Protein AF-A0A832XYG7-F1 (afdb_monomer_lite)

Radius of gyration: 17.23 Å; chains: 1; bounding box: 38×28×49 Å

Secondary structure (DSSP, 8-state):
---SS-HHHHHHHHHHHHHHHHHHHHHHHHHHHTS---STT--SSHHHHHHHHIIIIIHHHHHHHHHHHHHHTTT--HHHHHHHHHHHHHHHHHHHHHHHHGGGS-GGG--HHHHHTT-

pLDDT: mean 87.65, std 10.49, range [45.41, 97.38]

Foldseek 3Di:
DPPPDDPLLVLLVLLLVLLVVLLVVLQVLLVLQLDDPDPPSDDPPSLVVNVVSCVRRVPVSVVSLVVSCVVCVPPNDPNSVVSSVVSVVVNLVSLVVSLVSLVRGDPVPDDPSSNPVSD

Sequence (119 aa):
MRGLFRLETGLALASIGLHGMFIAYLLSFYHALSRPIDGPNIVLHPTELLMVAIFIFALPGFGLACITYFISKRDAPRMASMILIAHGILMPLGMFYASTLTNNINEEYRSFEILTIPI

Structure (mmCIF, N/CA/C/O backbone):
data_AF-A0A832XYG7-F1
#
_entry.id   AF-A0A832XYG7-F1
#
loop_
_atom_site.group_PDB
_atom_site.id
_atom_site.type_symbol
_atom_site.label_atom_id
_atom_site.label_alt_id
_atom_site.label_comp_id
_atom_site.label_asym_id
_atom_site.label_entity_id
_atom_site.label_seq_id
_atom_site.pdbx_PDB_ins_code
_atom_site.Cartn_x
_atom_site.Cartn_y
_atom_site.Cartn_z
_atom_site.occupancy
_atom_site.B_iso_or_equiv
_atom_site.auth_seq_id
_atom_site.auth_comp_id
_atom_site.auth_asym_id
_atom_site.auth_atom_id
_atom_site.pdbx_PDB_model_num
ATOM 1 N N . MET A 1 1 ? -16.543 14.271 28.277 1.00 45.41 1 MET A N 1
ATOM 2 C CA . MET A 1 1 ? -16.210 15.006 27.037 1.00 45.41 1 MET A CA 1
ATOM 3 C C . MET A 1 1 ? -16.092 13.986 25.907 1.00 45.41 1 MET A C 1
ATOM 5 O O . MET A 1 1 ? -15.134 13.227 25.900 1.00 45.41 1 MET A O 1
ATOM 9 N N . ARG A 1 2 ? -17.095 13.862 25.024 1.00 52.06 2 ARG A N 1
ATOM 10 C CA . ARG A 1 2 ? -17.008 12.998 23.830 1.00 52.06 2 ARG A CA 1
ATOM 11 C C . ARG A 1 2 ? -16.278 13.795 22.751 1.00 52.06 2 ARG A C 1
ATOM 13 O O . ARG A 1 2 ? -16.889 14.636 22.104 1.00 52.06 2 ARG A O 1
ATOM 20 N N . GLY A 1 3 ? -14.965 13.608 22.650 1.00 54.31 3 GLY A N 1
ATOM 21 C CA . GLY A 1 3 ? -14.167 14.217 21.590 1.00 54.31 3 GLY A CA 1
ATOM 22 C C . GLY A 1 3 ? -14.654 13.746 20.220 1.00 54.31 3 GLY A C 1
ATOM 23 O O . GLY A 1 3 ? -15.013 12.582 20.056 1.00 54.31 3 GLY A O 1
ATOM 24 N N . LEU A 1 4 ? -14.661 14.660 19.250 1.00 56.41 4 LEU A N 1
ATOM 25 C CA . LEU A 1 4 ? -15.100 14.470 17.861 1.00 56.41 4 LEU A CA 1
ATOM 26 C C . LEU A 1 4 ? -14.342 13.341 17.119 1.00 56.41 4 LEU A C 1
ATOM 28 O O . LEU A 1 4 ? -14.748 12.928 16.039 1.00 56.41 4 LEU A O 1
ATOM 32 N N . PHE A 1 5 ? -13.264 12.816 17.708 1.00 67.75 5 PHE A N 1
ATOM 33 C CA . PHE A 1 5 ? -12.462 11.721 17.180 1.00 67.75 5 PHE A CA 1
ATOM 34 C C . PHE A 1 5 ? -12.171 10.699 18.282 1.00 67.75 5 PHE A C 1
ATOM 36 O O . PHE A 1 5 ? -11.510 11.003 19.276 1.00 67.75 5 PHE A O 1
ATOM 43 N N . ARG A 1 6 ? -12.679 9.477 18.108 1.00 84.50 6 ARG A N 1
ATOM 44 C CA . ARG A 1 6 ? -12.299 8.320 18.926 1.00 84.50 6 ARG A CA 1
ATOM 45 C C . ARG A 1 6 ? -10.955 7.786 18.429 1.00 84.50 6 ARG A C 1
ATOM 47 O O . ARG A 1 6 ? -10.732 7.739 17.218 1.00 84.50 6 ARG A O 1
ATOM 54 N N . LEU A 1 7 ? -10.073 7.403 19.354 1.00 88.94 7 LEU A N 1
ATOM 55 C CA . LEU A 1 7 ? -8.726 6.900 19.049 1.00 88.94 7 LEU A CA 1
ATOM 56 C C . LEU A 1 7 ? -8.783 5.767 18.016 1.00 88.94 7 LEU A C 1
ATOM 58 O O . LEU A 1 7 ? -8.028 5.767 17.051 1.00 88.94 7 LEU A O 1
ATOM 62 N N . GLU A 1 8 ? -9.732 4.849 18.182 1.00 90.00 8 GLU A N 1
ATOM 63 C CA . GLU A 1 8 ? -9.956 3.700 17.308 1.00 90.00 8 GLU A CA 1
ATOM 64 C C . GLU A 1 8 ? -10.238 4.141 15.867 1.00 90.00 8 GLU A C 1
ATOM 66 O O . GLU A 1 8 ? -9.681 3.589 14.925 1.00 90.00 8 GLU A O 1
ATOM 71 N N . THR A 1 9 ? -11.057 5.179 15.684 1.00 91.25 9 THR A N 1
ATOM 72 C CA . THR A 1 9 ? -11.348 5.732 14.356 1.00 91.25 9 THR A CA 1
ATOM 73 C C . THR A 1 9 ? -10.107 6.372 13.738 1.00 91.25 9 THR A C 1
ATOM 75 O O . THR A 1 9 ? -9.868 6.205 12.545 1.00 91.25 9 THR A O 1
ATOM 78 N N . GLY A 1 10 ? -9.294 7.072 14.533 1.00 92.56 10 GLY A N 1
ATOM 79 C CA . GLY A 1 10 ? -8.058 7.682 14.043 1.00 92.56 10 GLY A CA 1
ATOM 80 C C . GLY A 1 10 ? -7.001 6.663 13.635 1.00 92.56 10 GLY A C 1
ATOM 81 O O . GLY A 1 10 ? -6.404 6.803 12.570 1.00 92.56 10 GLY A O 1
ATOM 82 N N . LEU A 1 11 ? -6.820 5.603 14.424 1.00 94.56 11 LEU A N 1
ATOM 83 C CA . LEU A 1 11 ? -5.913 4.505 14.087 1.00 94.56 11 LEU A CA 1
ATOM 84 C C . LEU A 1 11 ? -6.396 3.738 12.846 1.00 94.56 11 LEU A C 1
ATOM 86 O O . LEU A 1 11 ? -5.582 3.417 11.980 1.00 94.56 11 LEU A O 1
ATOM 90 N N . ALA A 1 12 ? -7.712 3.527 12.704 1.00 94.69 12 ALA A N 1
ATOM 91 C CA . ALA A 1 12 ? -8.298 2.930 11.505 1.00 94.69 12 ALA A CA 1
ATOM 92 C C . ALA A 1 12 ? -8.020 3.782 10.253 1.00 94.69 12 ALA A C 1
ATOM 94 O O . ALA A 1 12 ? -7.597 3.257 9.223 1.00 94.69 12 ALA A O 1
ATOM 95 N N . LEU A 1 13 ? -8.223 5.103 10.346 1.00 95.69 13 LEU A N 1
ATOM 96 C CA . LEU A 1 13 ? -7.967 6.041 9.247 1.00 95.69 13 LEU A CA 1
ATOM 97 C C . LEU A 1 13 ? -6.484 6.104 8.871 1.00 95.69 13 LEU A C 1
ATOM 99 O O . LEU A 1 13 ? -6.147 6.106 7.690 1.00 95.69 13 LEU A O 1
ATOM 103 N N . ALA A 1 14 ? -5.591 6.117 9.859 1.00 96.06 14 ALA A N 1
ATOM 104 C CA . ALA A 1 14 ? -4.155 6.079 9.610 1.00 96.06 14 ALA A CA 1
ATOM 105 C C . ALA A 1 14 ? -3.734 4.760 8.937 1.00 96.06 14 ALA A C 1
ATOM 107 O O . ALA A 1 14 ? -2.945 4.775 7.994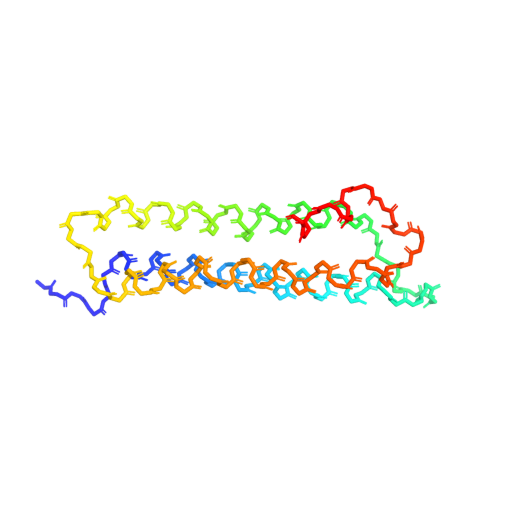 1.00 96.06 14 ALA A O 1
ATOM 108 N N . SER A 1 15 ? -4.306 3.629 9.361 1.00 96.75 15 SER A N 1
ATOM 109 C CA . SER A 1 15 ? -4.039 2.316 8.765 1.00 96.75 15 SER A CA 1
ATOM 110 C C . SER A 1 15 ? -4.442 2.235 7.289 1.00 96.75 15 SER A C 1
ATOM 112 O O . SER A 1 15 ? -3.635 1.811 6.455 1.00 96.75 15 SER A O 1
ATOM 114 N N . ILE A 1 16 ? -5.664 2.663 6.947 1.00 97.00 16 ILE A N 1
ATOM 115 C CA . ILE A 1 16 ? -6.126 2.661 5.552 1.00 97.00 16 ILE A CA 1
ATOM 116 C C . ILE A 1 16 ? -5.360 3.686 4.708 1.00 97.00 16 ILE A C 1
ATOM 118 O O . ILE A 1 16 ? -5.052 3.407 3.553 1.00 97.00 16 ILE A O 1
ATOM 122 N N . GLY A 1 17 ? -4.983 4.831 5.288 1.00 96.94 17 GLY A N 1
ATOM 123 C CA . GLY A 1 17 ? -4.159 5.841 4.627 1.00 96.94 17 GLY A CA 1
ATOM 124 C C . GLY A 1 17 ? -2.769 5.319 4.260 1.00 96.94 17 GLY A C 1
ATOM 125 O O . GLY A 1 17 ? -2.350 5.458 3.114 1.00 96.94 17 GLY A O 1
ATOM 126 N N . LEU A 1 18 ? -2.079 4.655 5.194 1.00 97.38 18 LEU A N 1
ATOM 127 C CA . LEU A 1 18 ? -0.767 4.053 4.938 1.00 97.38 18 LEU A CA 1
ATOM 128 C C . LEU A 1 18 ? -0.828 2.985 3.844 1.00 97.38 18 LEU A C 1
ATOM 130 O O . LEU A 1 18 ? 0.007 2.987 2.946 1.00 97.38 18 LEU A O 1
ATOM 134 N N . HIS A 1 19 ? -1.840 2.118 3.857 1.00 96.38 19 HIS A N 1
ATOM 135 C CA . HIS A 1 19 ? -2.001 1.124 2.795 1.00 96.38 19 HIS A CA 1
ATOM 136 C C . HIS A 1 19 ? -2.404 1.734 1.453 1.00 96.38 19 HIS A C 1
ATOM 138 O O . HIS A 1 19 ? -1.923 1.282 0.419 1.00 96.38 19 HIS A O 1
ATOM 144 N N . GLY A 1 20 ? -3.224 2.786 1.446 1.00 97.06 20 GLY A N 1
ATOM 145 C CA . GLY A 1 20 ? -3.512 3.544 0.229 1.00 97.06 20 GLY A CA 1
ATOM 146 C C . GLY A 1 20 ? -2.240 4.128 -0.388 1.00 97.06 20 GLY A C 1
ATOM 147 O O . GLY A 1 20 ? -2.013 3.983 -1.588 1.00 97.06 20 GLY A O 1
ATOM 148 N N . MET A 1 21 ? -1.368 4.711 0.441 1.00 97.25 21 MET A N 1
ATOM 149 C CA . MET A 1 21 ? -0.059 5.212 0.010 1.00 97.25 21 MET A CA 1
ATOM 150 C C . MET A 1 21 ? 0.856 4.086 -0.477 1.00 97.25 21 MET A C 1
ATOM 152 O O . MET A 1 21 ? 1.507 4.246 -1.506 1.00 97.25 21 MET A O 1
ATOM 156 N N . PHE A 1 22 ? 0.869 2.939 0.208 1.00 96.50 22 PHE A N 1
ATOM 157 C CA . PHE A 1 22 ? 1.627 1.766 -0.225 1.00 96.50 22 PHE A CA 1
ATOM 158 C C . PHE A 1 22 ? 1.196 1.301 -1.617 1.00 96.50 22 PHE A C 1
ATOM 160 O O . PHE A 1 22 ? 2.040 1.132 -2.490 1.00 96.50 22 PHE A O 1
ATOM 167 N N . ILE A 1 23 ? -0.111 1.150 -1.850 1.00 96.31 23 ILE A N 1
ATOM 168 C CA . ILE A 1 23 ? -0.656 0.740 -3.148 1.00 96.31 23 ILE A CA 1
ATOM 169 C C . ILE A 1 23 ? -0.287 1.769 -4.219 1.00 96.31 23 ILE A C 1
ATOM 171 O O . ILE A 1 23 ? 0.233 1.396 -5.263 1.00 96.31 23 ILE A O 1
ATOM 175 N N . ALA A 1 24 ? -0.487 3.065 -3.965 1.00 96.44 24 ALA A N 1
ATOM 176 C CA . ALA A 1 24 ? -0.141 4.114 -4.926 1.00 96.44 24 ALA A CA 1
ATOM 177 C C . ALA A 1 24 ? 1.357 4.115 -5.284 1.00 96.44 24 ALA A C 1
ATOM 179 O O . ALA A 1 24 ? 1.716 4.239 -6.460 1.00 96.44 24 ALA A O 1
ATOM 180 N N . TYR A 1 25 ? 2.224 3.935 -4.282 1.00 95.56 25 TYR A N 1
ATOM 181 C CA . TYR A 1 25 ? 3.663 3.786 -4.478 1.00 95.56 25 TYR A CA 1
ATOM 182 C C . TYR A 1 25 ? 3.970 2.564 -5.340 1.00 95.56 25 TYR A C 1
ATOM 184 O O . TYR A 1 25 ? 4.680 2.675 -6.331 1.00 95.56 25 TYR A O 1
ATOM 192 N N . LEU A 1 26 ? 3.395 1.417 -4.994 1.00 94.44 26 LEU A N 1
ATOM 193 C CA . LEU A 1 26 ? 3.666 0.133 -5.623 1.00 94.44 26 LEU A CA 1
ATOM 194 C C . LEU A 1 26 ? 3.193 0.109 -7.088 1.00 94.44 26 LEU A C 1
ATOM 196 O O . LEU A 1 26 ? 3.924 -0.349 -7.963 1.00 94.44 26 LEU A O 1
ATOM 200 N N . LEU A 1 27 ? 2.046 0.718 -7.400 1.00 94.69 27 LEU A N 1
ATOM 201 C CA . LEU A 1 27 ? 1.597 0.912 -8.785 1.00 94.69 27 LEU A CA 1
ATOM 202 C C . LEU A 1 27 ? 2.527 1.838 -9.576 1.00 94.69 27 LEU A C 1
ATOM 204 O O . LEU A 1 27 ? 2.881 1.528 -10.713 1.00 94.69 27 LEU A O 1
ATOM 208 N N . SER A 1 28 ? 2.950 2.953 -8.978 1.00 93.06 28 SER A N 1
ATOM 209 C CA . SER A 1 28 ? 3.897 3.879 -9.615 1.00 93.06 28 SER A CA 1
ATOM 210 C C . SER A 1 28 ? 5.258 3.221 -9.847 1.00 93.06 28 SER A C 1
ATOM 212 O O . SER A 1 28 ? 5.869 3.413 -10.895 1.00 93.06 28 SER A O 1
ATOM 214 N N . PHE A 1 29 ? 5.704 2.411 -8.889 1.00 92.75 29 PHE A N 1
ATOM 215 C CA . PHE A 1 29 ? 6.945 1.655 -8.935 1.00 92.75 29 PHE A CA 1
ATOM 216 C C . PHE A 1 29 ? 6.931 0.642 -10.083 1.00 92.75 29 PHE A C 1
ATOM 218 O O . PHE A 1 29 ? 7.795 0.703 -10.955 1.00 92.75 29 PHE A O 1
ATOM 225 N N . TYR A 1 30 ? 5.910 -0.214 -10.177 1.00 91.75 30 TYR A N 1
ATOM 226 C CA . TYR A 1 30 ? 5.809 -1.172 -11.283 1.00 91.75 30 TYR A CA 1
ATOM 227 C C . TYR A 1 30 ? 5.624 -0.500 -12.641 1.00 91.75 30 TYR A C 1
ATOM 229 O O . TYR A 1 30 ? 6.193 -0.951 -13.638 1.00 91.75 30 TYR A O 1
ATOM 237 N N . HIS A 1 31 ? 4.900 0.618 -12.694 1.00 91.00 31 HIS A N 1
ATOM 238 C CA . HIS A 1 31 ? 4.817 1.411 -13.914 1.00 91.00 31 HIS A CA 1
ATOM 239 C C . HIS A 1 31 ? 6.188 1.985 -14.308 1.00 91.00 31 HIS A C 1
ATOM 241 O O . HIS A 1 31 ? 6.502 2.034 -15.498 1.00 91.00 31 HIS A O 1
ATOM 247 N N . ALA A 1 32 ? 7.011 2.424 -13.353 1.00 89.38 32 ALA A N 1
ATOM 248 C CA . ALA A 1 32 ? 8.362 2.905 -13.631 1.00 89.38 32 ALA A CA 1
ATOM 249 C C . ALA A 1 32 ? 9.258 1.782 -14.176 1.00 89.38 32 ALA A C 1
ATOM 251 O O . ALA A 1 32 ? 9.930 1.991 -15.180 1.00 89.38 32 ALA A O 1
ATOM 252 N N . LEU A 1 33 ? 9.189 0.580 -13.592 1.00 90.25 33 LEU A N 1
ATOM 253 C CA . LEU A 1 33 ? 9.959 -0.589 -14.044 1.00 90.25 33 LEU A CA 1
ATOM 254 C C . LEU A 1 33 ? 9.511 -1.157 -15.403 1.00 90.25 33 LEU A C 1
ATOM 256 O O . LEU A 1 33 ? 10.256 -1.900 -16.037 1.00 90.25 33 LEU A O 1
ATOM 260 N N . SER A 1 34 ? 8.298 -0.827 -15.848 1.00 87.88 34 SER A N 1
ATOM 261 C CA . SER A 1 34 ? 7.772 -1.242 -17.157 1.00 87.88 34 SER A CA 1
ATOM 262 C C . SER A 1 34 ? 8.203 -0.316 -18.302 1.00 87.88 34 SER A C 1
ATOM 264 O O . SER A 1 34 ? 7.931 -0.600 -19.467 1.00 87.88 34 SER A O 1
ATOM 266 N N . ARG A 1 35 ? 8.824 0.834 -18.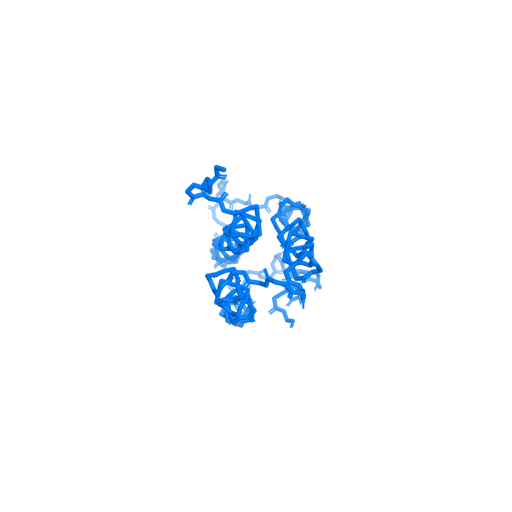003 1.00 84.38 35 ARG A N 1
ATOM 267 C CA . ARG A 1 35 ? 9.292 1.768 -19.037 1.00 84.38 35 ARG A CA 1
ATOM 268 C C . ARG A 1 35 ? 10.601 1.267 -19.666 1.00 84.38 35 ARG A C 1
ATOM 270 O O . ARG A 1 35 ? 11.396 0.622 -18.982 1.00 84.38 35 ARG A O 1
ATOM 277 N N . PRO A 1 36 ? 10.843 1.565 -20.955 1.00 78.25 36 PRO A N 1
ATOM 278 C CA . PRO A 1 36 ? 12.113 1.247 -21.594 1.00 78.25 36 PRO A CA 1
ATOM 279 C C . PRO A 1 36 ? 13.268 1.973 -20.893 1.00 78.25 36 PRO A C 1
ATOM 281 O O . PRO A 1 36 ? 13.114 3.097 -20.402 1.00 78.25 36 PRO A O 1
ATOM 284 N N . ILE A 1 37 ? 14.418 1.303 -20.827 1.00 74.81 37 ILE A N 1
ATOM 285 C CA . ILE A 1 37 ? 15.616 1.785 -20.134 1.00 74.81 37 ILE A CA 1
ATOM 286 C C . ILE A 1 37 ? 16.383 2.695 -21.096 1.00 74.81 37 ILE A C 1
ATOM 288 O O . ILE A 1 37 ? 17.411 2.332 -21.656 1.00 74.81 37 ILE A O 1
ATOM 292 N N . ASP A 1 38 ? 15.840 3.893 -21.301 1.00 66.25 38 ASP A N 1
ATOM 293 C CA . ASP A 1 38 ? 16.417 4.903 -22.183 1.00 66.25 38 ASP A CA 1
ATOM 294 C C . ASP A 1 38 ? 16.829 6.136 -21.352 1.00 66.25 38 ASP A C 1
ATOM 296 O O . ASP A 1 38 ? 16.001 6.958 -20.950 1.00 66.25 38 ASP A O 1
ATOM 300 N N . GLY A 1 39 ? 18.129 6.281 -21.071 1.00 65.19 39 GLY A N 1
ATOM 301 C CA . GLY A 1 39 ? 18.703 7.478 -20.434 1.00 65.19 39 GLY A CA 1
ATOM 302 C C . GLY A 1 39 ? 18.597 7.534 -18.893 1.00 65.19 39 GLY A C 1
ATOM 303 O O . GLY A 1 39 ? 18.685 6.500 -18.238 1.00 65.19 39 GLY A O 1
ATOM 304 N N . PRO A 1 40 ? 18.458 8.723 -18.263 1.00 61.47 40 PRO A N 1
ATOM 305 C CA . PRO A 1 40 ? 18.617 8.928 -16.809 1.00 61.47 40 PRO A CA 1
ATOM 306 C C . PRO A 1 40 ? 17.509 8.319 -15.923 1.00 61.47 40 PRO A C 1
ATOM 308 O O . PRO A 1 40 ? 17.511 8.539 -14.716 1.00 61.47 40 PRO A O 1
ATOM 311 N N . ASN A 1 41 ? 16.564 7.567 -16.493 1.00 65.31 41 ASN A N 1
ATOM 312 C CA . ASN A 1 41 ? 15.405 6.993 -15.796 1.00 65.31 41 ASN A CA 1
ATOM 313 C C . ASN A 1 41 ? 15.649 5.575 -15.244 1.00 65.31 41 ASN A C 1
ATOM 315 O O . ASN A 1 41 ? 14.695 4.844 -14.982 1.00 65.31 41 ASN A O 1
ATOM 319 N N . ILE A 1 42 ? 16.910 5.180 -15.065 1.00 76.88 42 ILE A N 1
ATOM 320 C CA . ILE A 1 42 ? 17.274 3.889 -14.473 1.00 76.88 42 ILE A CA 1
ATOM 321 C C . ILE A 1 42 ? 16.857 3.887 -12.998 1.00 76.88 42 ILE A C 1
ATOM 323 O O . ILE A 1 42 ? 17.305 4.725 -12.211 1.00 76.88 42 ILE A O 1
ATOM 327 N N . VAL A 1 43 ? 16.026 2.922 -12.605 1.00 81.94 43 VAL A N 1
ATOM 328 C CA . VAL A 1 43 ? 15.714 2.678 -11.194 1.00 81.94 43 VAL A CA 1
ATOM 329 C C . VAL A 1 43 ? 16.875 1.903 -10.580 1.00 81.94 43 VAL A C 1
ATOM 331 O O . VAL A 1 43 ? 17.060 0.716 -10.835 1.00 81.94 43 VAL A O 1
ATOM 334 N N . LEU A 1 44 ? 17.684 2.593 -9.783 1.00 81.62 44 LEU A N 1
ATOM 335 C CA . LEU A 1 44 ? 18.779 1.994 -9.025 1.00 81.62 44 LEU A CA 1
ATOM 336 C C . LEU A 1 44 ? 18.220 1.284 -7.787 1.00 81.62 44 LEU A C 1
ATOM 338 O O . LEU A 1 44 ? 17.451 1.892 -7.047 1.00 81.62 44 LEU A O 1
ATOM 342 N N . HIS A 1 45 ? 18.660 0.049 -7.530 1.00 86.62 45 HIS A N 1
ATOM 343 C CA . HIS A 1 45 ? 18.309 -0.714 -6.318 1.00 86.62 45 HIS A CA 1
ATOM 344 C C . HIS A 1 45 ? 16.781 -0.884 -6.119 1.00 86.62 45 HIS A C 1
ATOM 346 O O . HIS A 1 45 ? 16.216 -0.462 -5.102 1.00 86.62 45 HIS A O 1
ATOM 352 N N . PRO A 1 46 ? 16.066 -1.444 -7.120 1.00 88.75 46 PRO A N 1
ATOM 353 C CA . PRO A 1 46 ? 14.606 -1.549 -7.096 1.00 88.75 46 PRO A CA 1
ATOM 354 C C . PRO A 1 46 ? 14.092 -2.416 -5.937 1.00 88.75 46 PRO A C 1
ATOM 356 O O . PRO A 1 46 ? 13.078 -2.081 -5.323 1.00 88.75 46 PRO A O 1
ATOM 359 N N . THR A 1 47 ? 14.798 -3.495 -5.597 1.00 89.38 47 THR A N 1
ATOM 360 C CA . THR A 1 47 ? 14.429 -4.375 -4.482 1.00 89.38 47 THR A CA 1
ATOM 361 C C . THR A 1 47 ? 14.476 -3.621 -3.152 1.00 89.38 47 THR A C 1
ATOM 363 O O . THR A 1 47 ? 13.537 -3.687 -2.359 1.00 89.38 47 THR A O 1
ATOM 366 N N . GLU A 1 48 ? 15.536 -2.857 -2.910 1.00 91.31 48 GLU A N 1
ATOM 367 C CA . GLU A 1 48 ? 15.759 -2.101 -1.680 1.00 91.31 48 GLU A CA 1
ATOM 368 C C . GLU A 1 48 ? 14.718 -0.990 -1.514 1.00 91.31 48 GLU A C 1
ATOM 370 O O . GLU A 1 48 ? 14.162 -0.820 -0.428 1.00 91.31 48 GLU A O 1
ATOM 375 N N . LEU A 1 49 ? 14.390 -0.283 -2.599 1.00 92.62 49 LEU A N 1
ATOM 376 C CA . LEU A 1 49 ? 13.310 0.708 -2.639 1.00 92.62 49 LEU A CA 1
ATOM 377 C C . LEU A 1 49 ? 11.962 0.098 -2.240 1.00 92.62 49 LEU A C 1
ATOM 379 O O . LEU A 1 49 ? 11.232 0.664 -1.420 1.00 92.62 49 LEU A O 1
ATOM 383 N N . LEU A 1 50 ? 11.651 -1.080 -2.778 1.00 92.75 50 LEU A N 1
ATOM 384 C CA . LEU A 1 50 ? 10.409 -1.780 -2.480 1.00 92.75 50 LEU A CA 1
ATOM 385 C C . LEU A 1 50 ? 10.368 -2.282 -1.029 1.00 92.75 50 LEU A C 1
ATOM 387 O O . LEU A 1 50 ? 9.347 -2.119 -0.358 1.00 92.75 50 LEU A O 1
ATOM 391 N N . MET A 1 51 ? 11.477 -2.810 -0.500 1.00 92.19 51 MET A N 1
ATOM 392 C CA . MET A 1 51 ? 11.581 -3.176 0.919 1.00 92.19 51 MET A CA 1
ATOM 393 C C . MET A 1 51 ? 11.341 -1.965 1.826 1.00 92.19 51 MET A C 1
ATOM 395 O O . MET A 1 51 ? 10.552 -2.043 2.768 1.00 92.19 51 MET A O 1
ATOM 399 N N . VAL A 1 52 ? 11.964 -0.825 1.526 1.00 94.50 52 VAL A N 1
ATOM 400 C CA . VAL A 1 52 ? 11.767 0.423 2.278 1.00 94.50 52 VAL A CA 1
ATOM 401 C C . VAL A 1 52 ? 10.292 0.834 2.270 1.00 94.50 52 VAL A C 1
ATOM 403 O O . VAL A 1 52 ? 9.743 1.166 3.321 1.00 94.50 52 VAL A O 1
ATOM 406 N N . ALA A 1 53 ? 9.611 0.742 1.126 1.00 94.31 53 ALA A N 1
ATOM 407 C CA . ALA A 1 53 ? 8.183 1.039 1.036 1.00 94.31 53 ALA A CA 1
ATOM 408 C C . ALA A 1 53 ? 7.321 0.099 1.900 1.00 94.31 53 ALA A C 1
ATOM 410 O O . ALA A 1 53 ? 6.383 0.559 2.558 1.00 94.31 53 ALA A O 1
ATOM 411 N N . ILE A 1 54 ? 7.654 -1.194 1.961 1.00 94.94 54 ILE A N 1
ATOM 412 C CA . ILE A 1 54 ? 6.976 -2.155 2.846 1.00 94.94 54 ILE A CA 1
ATOM 413 C C . ILE A 1 54 ? 7.125 -1.729 4.312 1.00 94.94 54 ILE A C 1
ATOM 415 O O . ILE A 1 54 ? 6.133 -1.684 5.041 1.00 94.94 54 ILE A O 1
ATOM 419 N N . PHE A 1 55 ? 8.336 -1.375 4.746 1.00 96.19 55 PHE A N 1
ATOM 420 C CA . PHE A 1 55 ? 8.598 -0.992 6.137 1.00 96.19 55 PHE A CA 1
ATOM 421 C C . PHE A 1 55 ? 8.010 0.367 6.531 1.00 96.19 55 PHE A C 1
ATOM 423 O O . PHE A 1 55 ? 7.652 0.549 7.693 1.00 96.19 55 PHE A O 1
ATOM 430 N N . ILE A 1 56 ? 7.891 1.312 5.598 1.00 96.19 56 ILE A N 1
ATOM 431 C CA . ILE A 1 56 ? 7.336 2.645 5.877 1.00 96.19 56 ILE A CA 1
ATOM 432 C C . ILE A 1 56 ? 5.805 2.630 5.845 1.00 96.19 56 ILE A C 1
ATOM 434 O O . ILE A 1 56 ? 5.168 3.296 6.662 1.00 96.19 56 ILE A O 1
ATOM 438 N N . PHE A 1 57 ? 5.204 1.882 4.919 1.00 96.44 57 PHE A N 1
ATOM 439 C CA . PHE A 1 57 ? 3.767 1.965 4.667 1.00 96.44 57 PHE A CA 1
ATOM 440 C C . PHE A 1 57 ? 3.013 0.705 5.087 1.00 96.44 57 PHE A C 1
ATOM 442 O O . PHE A 1 57 ? 2.142 0.772 5.956 1.00 96.44 57 PHE A O 1
ATOM 449 N N . ALA A 1 58 ? 3.341 -0.446 4.494 1.00 94.38 58 ALA A N 1
ATOM 450 C CA . ALA A 1 58 ? 2.562 -1.668 4.677 1.00 94.38 58 ALA A CA 1
ATOM 451 C C . ALA A 1 58 ? 2.644 -2.187 6.120 1.00 94.38 58 ALA A C 1
ATOM 453 O O . ALA A 1 58 ? 1.619 -2.380 6.775 1.00 94.38 58 ALA A O 1
ATOM 454 N N . LEU A 1 59 ? 3.857 -2.358 6.654 1.00 95.94 59 LEU A N 1
ATOM 455 C CA . LEU A 1 59 ? 4.064 -2.940 7.979 1.00 95.94 59 LEU A CA 1
ATOM 456 C C . LEU A 1 59 ? 3.435 -2.087 9.101 1.00 95.94 59 LEU A C 1
ATOM 458 O O . LEU A 1 59 ? 2.664 -2.640 9.895 1.00 95.94 59 LEU A O 1
ATOM 462 N N . PRO A 1 60 ? 3.649 -0.755 9.169 1.00 96.50 60 PRO A N 1
ATOM 463 C CA . PRO A 1 60 ? 2.982 0.077 10.167 1.00 96.50 60 PRO A CA 1
ATOM 464 C C . PRO A 1 60 ? 1.472 0.152 9.922 1.00 96.50 60 PRO A C 1
ATOM 466 O O . PRO A 1 60 ? 0.699 0.142 10.880 1.00 96.50 60 PRO A O 1
ATOM 469 N N . GLY A 1 61 ? 1.028 0.142 8.659 1.00 96.31 61 GLY A N 1
ATOM 470 C CA . GLY A 1 61 ? -0.385 0.068 8.300 1.00 96.31 61 GLY A CA 1
ATOM 471 C C . GLY A 1 61 ? -1.073 -1.158 8.907 1.00 96.31 61 GLY A C 1
ATOM 472 O O . GLY A 1 61 ? -2.142 -1.023 9.511 1.00 96.31 61 GLY A O 1
ATOM 473 N N . PHE A 1 62 ? -0.462 -2.343 8.800 1.00 95.81 62 PHE A N 1
ATOM 474 C CA . PHE A 1 62 ? -0.981 -3.577 9.402 1.00 95.81 62 PHE A CA 1
ATOM 475 C C . PHE A 1 62 ? -0.947 -3.519 10.927 1.00 95.81 62 PHE A C 1
ATOM 477 O O . PHE A 1 62 ? -1.920 -3.906 11.577 1.00 95.81 62 PHE A O 1
ATOM 484 N N . GLY A 1 63 ? 0.130 -2.980 11.504 1.00 96.94 63 GLY A N 1
ATOM 485 C CA . GLY A 1 63 ? 0.237 -2.757 12.945 1.00 96.94 63 GLY A CA 1
ATOM 486 C C . GLY A 1 63 ? -0.920 -1.911 13.483 1.00 96.94 63 GLY A C 1
ATOM 487 O O . GLY A 1 63 ? -1.579 -2.300 14.447 1.00 96.94 63 GLY A O 1
ATOM 488 N N . LEU A 1 64 ? -1.241 -0.800 12.814 1.00 96.62 64 LEU A N 1
ATOM 489 C CA . LEU A 1 64 ? -2.355 0.069 13.193 1.00 96.62 64 LEU A CA 1
ATOM 490 C C . LEU A 1 64 ? -3.720 -0.611 13.028 1.00 96.62 64 LEU A C 1
ATOM 492 O O . LEU A 1 64 ? -4.562 -0.467 13.915 1.00 96.62 64 LEU A O 1
ATOM 496 N N . ALA A 1 65 ? -3.943 -1.384 11.958 1.00 95.00 65 ALA A N 1
ATOM 497 C CA . ALA A 1 65 ? -5.176 -2.166 11.795 1.00 95.00 65 ALA A CA 1
ATOM 498 C C . ALA A 1 65 ? -5.355 -3.164 12.948 1.00 95.00 65 ALA A C 1
ATOM 500 O O . ALA A 1 65 ? -6.429 -3.255 13.548 1.00 95.00 65 ALA A O 1
ATOM 501 N N . CYS A 1 66 ? -4.277 -3.867 13.297 1.00 94.75 66 CYS A N 1
ATOM 502 C CA . CYS A 1 66 ? -4.246 -4.863 14.359 1.00 94.75 66 CYS A CA 1
ATOM 503 C C . CYS A 1 66 ? -4.538 -4.237 15.731 1.00 94.75 66 CYS A C 1
ATOM 505 O O . CYS A 1 66 ? -5.441 -4.679 16.444 1.00 94.75 66 CYS A O 1
ATOM 507 N N . ILE A 1 67 ? -3.847 -3.144 16.072 1.00 94.62 67 ILE A N 1
ATOM 508 C CA . ILE A 1 67 ? -4.075 -2.393 17.315 1.00 94.62 67 ILE A CA 1
ATOM 509 C C . ILE A 1 67 ? -5.517 -1.879 17.372 1.00 94.62 67 ILE A C 1
ATOM 511 O O . ILE A 1 67 ? -6.191 -2.038 18.391 1.00 94.62 67 ILE A O 1
ATOM 515 N N . THR A 1 68 ? -6.020 -1.316 16.271 1.00 93.25 68 THR A N 1
ATOM 516 C CA . THR A 1 68 ? -7.405 -0.838 16.182 1.00 93.25 68 THR A CA 1
ATOM 517 C C . THR A 1 68 ? -8.387 -1.964 16.471 1.00 93.25 68 THR A C 1
ATOM 519 O O . THR A 1 68 ? -9.297 -1.782 17.279 1.00 93.25 68 THR A O 1
ATOM 522 N N . TYR A 1 69 ? -8.206 -3.135 15.858 1.00 92.19 69 TYR A N 1
ATOM 523 C CA . TYR A 1 69 ? -9.055 -4.302 16.084 1.00 92.19 69 TYR A CA 1
ATOM 524 C C . TYR A 1 69 ? -9.047 -4.740 17.556 1.00 92.19 69 TYR A C 1
ATOM 526 O O . TYR A 1 69 ? -10.109 -4.929 18.150 1.00 92.19 69 TYR A O 1
ATOM 534 N N . PHE A 1 70 ? -7.869 -4.836 18.181 1.00 91.94 70 PHE A N 1
ATOM 535 C CA . PHE A 1 70 ? -7.758 -5.246 19.583 1.00 91.94 70 PHE A CA 1
ATOM 536 C C . PHE A 1 70 ? -8.431 -4.270 20.550 1.00 91.94 70 PHE A C 1
ATOM 538 O O . PHE A 1 70 ? -9.129 -4.711 21.464 1.00 91.94 70 PHE A O 1
ATOM 545 N N . ILE A 1 71 ? -8.271 -2.961 20.334 1.00 89.25 71 ILE A N 1
ATOM 546 C CA . ILE A 1 71 ? -8.903 -1.930 21.171 1.00 89.25 71 ILE A CA 1
ATOM 547 C C . ILE A 1 71 ? -10.422 -1.918 20.954 1.00 89.25 71 ILE A C 1
ATOM 549 O O . ILE A 1 71 ? -11.194 -1.808 21.905 1.00 89.25 71 ILE A O 1
ATOM 553 N N . SER A 1 72 ? -10.869 -2.080 19.708 1.00 84.81 72 SER A N 1
ATOM 554 C CA . SER A 1 72 ? -12.286 -1.995 19.345 1.00 84.81 72 SER A CA 1
ATOM 555 C C . SER A 1 72 ? -13.086 -3.275 19.622 1.00 84.81 72 SER A C 1
ATOM 557 O O . SER A 1 72 ? -14.311 -3.223 19.643 1.00 84.81 72 SER A O 1
ATOM 559 N N . LYS A 1 73 ? -12.448 -4.411 19.939 1.00 78.75 73 LYS A N 1
ATOM 560 C CA . LYS A 1 73 ? -13.112 -5.719 20.133 1.00 78.75 73 LYS A CA 1
ATOM 561 C C . LYS A 1 73 ? -14.290 -5.724 21.126 1.00 78.75 73 LYS A C 1
ATOM 563 O O . LYS A 1 73 ? -15.158 -6.586 21.015 1.00 78.75 73 LYS A O 1
ATOM 568 N N . ARG A 1 74 ? -14.325 -4.812 22.107 1.00 76.19 74 ARG A N 1
ATOM 569 C CA . ARG A 1 74 ? -15.384 -4.747 23.139 1.00 76.19 74 ARG A CA 1
ATOM 570 C C . ARG A 1 74 ? -16.427 -3.651 22.918 1.00 76.19 74 ARG A C 1
ATOM 572 O O . ARG A 1 74 ? -17.587 -3.868 23.243 1.00 76.19 74 ARG A O 1
ATOM 579 N N . ASP A 1 75 ? -16.023 -2.497 22.397 1.00 76.62 75 ASP A N 1
ATOM 580 C CA . ASP A 1 75 ? -16.902 -1.338 22.189 1.00 76.62 75 ASP A CA 1
ATOM 581 C C . ASP A 1 75 ? -16.454 -0.552 20.950 1.00 76.62 75 ASP A C 1
ATOM 583 O O . ASP A 1 75 ? -15.979 0.589 21.023 1.00 76.62 75 ASP A O 1
ATOM 587 N N . ALA A 1 76 ? -16.528 -1.224 19.797 1.00 69.69 76 ALA A N 1
ATOM 588 C CA . ALA A 1 76 ? -16.101 -0.660 18.530 1.00 69.69 76 ALA A CA 1
ATOM 589 C C . ALA A 1 76 ? -17.031 0.487 18.111 1.00 69.69 76 ALA A C 1
ATOM 591 O O . ALA A 1 76 ? -18.232 0.269 17.907 1.00 69.69 76 ALA A O 1
ATOM 592 N N . PRO A 1 77 ? -16.506 1.699 17.863 1.00 83.31 77 PRO A N 1
ATOM 593 C CA . PRO A 1 77 ? -17.274 2.671 17.111 1.00 83.31 77 PRO A CA 1
ATOM 594 C C . PRO A 1 77 ? -17.540 2.109 15.709 1.00 83.31 77 PRO A C 1
ATOM 596 O O . PRO A 1 77 ? -16.605 1.710 15.016 1.00 83.31 77 PRO A O 1
ATOM 599 N N . ARG A 1 78 ? -18.810 2.126 15.273 1.00 86.50 78 ARG A N 1
ATOM 600 C CA . ARG A 1 78 ? -19.248 1.612 13.955 1.00 86.50 78 ARG A CA 1
ATOM 601 C C . ARG A 1 78 ? -18.342 2.069 12.806 1.00 86.50 78 ARG A C 1
ATOM 603 O O . ARG A 1 78 ? -18.044 1.288 11.912 1.00 86.50 78 ARG A O 1
ATOM 610 N N . MET A 1 79 ? -17.881 3.319 12.865 1.00 89.00 79 MET A N 1
ATOM 611 C CA . MET A 1 79 ? -16.987 3.907 11.869 1.00 89.00 79 MET A CA 1
ATOM 612 C C . MET A 1 79 ? -15.625 3.197 11.791 1.00 89.00 79 MET A C 1
ATOM 614 O O . MET A 1 79 ? -15.181 2.891 10.691 1.00 89.00 79 MET A O 1
ATOM 618 N N . ALA A 1 80 ? -14.983 2.880 12.921 1.00 91.06 80 ALA A N 1
ATOM 619 C CA . ALA A 1 80 ? -13.695 2.180 12.917 1.00 91.06 80 ALA A CA 1
ATOM 620 C C . ALA A 1 80 ? -13.826 0.773 12.316 1.00 91.06 80 ALA A C 1
ATOM 622 O O . ALA A 1 80 ? -12.992 0.373 11.508 1.00 91.06 80 ALA A O 1
ATOM 623 N N . SER A 1 81 ? -14.907 0.054 12.634 1.00 89.88 81 SER A N 1
ATOM 624 C CA . SER A 1 81 ? -15.182 -1.261 12.043 1.00 89.88 81 SER A CA 1
ATOM 625 C C . SER A 1 81 ? -15.380 -1.187 10.529 1.00 89.88 81 SER A C 1
ATOM 627 O O . SER A 1 81 ? -14.806 -1.994 9.805 1.00 89.88 81 SER A O 1
ATOM 629 N N . MET A 1 82 ? -16.146 -0.207 10.034 1.00 92.88 82 MET A N 1
ATOM 630 C CA . MET A 1 82 ? -16.336 -0.005 8.590 1.00 92.88 82 MET A CA 1
ATOM 631 C C . MET A 1 82 ? -15.014 0.296 7.880 1.00 92.88 82 MET A C 1
ATOM 633 O O . MET A 1 82 ? -14.762 -0.247 6.808 1.00 92.88 82 MET A O 1
ATOM 637 N N . ILE A 1 83 ? -14.154 1.119 8.489 1.00 94.62 83 ILE A N 1
ATOM 638 C CA . ILE A 1 83 ? -12.842 1.449 7.924 1.00 94.62 83 ILE A CA 1
ATOM 639 C C . ILE A 1 83 ? -11.933 0.218 7.887 1.00 94.62 83 ILE A C 1
ATOM 641 O O . ILE A 1 83 ? -11.276 0.002 6.877 1.00 94.62 83 ILE A O 1
ATOM 645 N N . LEU A 1 84 ? -11.917 -0.613 8.934 1.00 93.69 84 LEU A N 1
ATOM 646 C CA . LEU A 1 84 ? -11.130 -1.852 8.935 1.00 93.69 84 LEU A CA 1
ATOM 647 C C . LEU A 1 84 ? -11.607 -2.850 7.873 1.00 93.69 84 LEU A C 1
ATOM 649 O O . LEU A 1 84 ? -10.787 -3.496 7.229 1.00 93.69 84 LEU A O 1
ATOM 653 N N . ILE A 1 85 ? -12.919 -2.956 7.650 1.00 94.62 85 ILE A N 1
ATOM 654 C CA . ILE A 1 85 ? -13.463 -3.789 6.567 1.00 94.62 85 ILE A CA 1
ATOM 655 C C . ILE A 1 85 ? -13.029 -3.235 5.205 1.00 94.62 85 ILE A C 1
ATOM 657 O O . ILE A 1 85 ? -12.539 -3.986 4.366 1.00 94.62 85 ILE A O 1
ATOM 661 N N . ALA A 1 86 ? -13.161 -1.922 4.994 1.00 95.62 86 ALA A N 1
ATOM 662 C CA . ALA A 1 86 ? -12.715 -1.274 3.763 1.00 95.62 86 ALA A CA 1
ATOM 663 C C . ALA A 1 86 ? -11.207 -1.462 3.536 1.00 95.62 86 ALA A C 1
ATOM 665 O O . ALA A 1 86 ? -10.792 -1.772 2.426 1.00 95.62 86 ALA A O 1
ATOM 666 N N . HIS A 1 87 ? -10.398 -1.347 4.591 1.00 93.69 87 HIS A N 1
ATOM 667 C CA . HIS A 1 87 ? -8.962 -1.622 4.581 1.00 93.69 87 HIS A CA 1
ATOM 668 C C . HIS A 1 87 ? -8.654 -3.065 4.154 1.00 93.69 87 HIS A C 1
ATOM 670 O O . HIS A 1 87 ? -7.838 -3.272 3.254 1.00 93.69 87 HIS A O 1
ATOM 676 N N . GLY A 1 88 ? -9.359 -4.045 4.726 1.00 92.75 88 GLY A N 1
ATOM 677 C CA . GLY A 1 88 ? -9.208 -5.461 4.391 1.00 92.75 88 GLY A CA 1
ATOM 678 C C . GLY A 1 88 ? -9.599 -5.816 2.953 1.00 92.75 88 GLY A C 1
ATOM 679 O O . GLY A 1 88 ? -9.107 -6.809 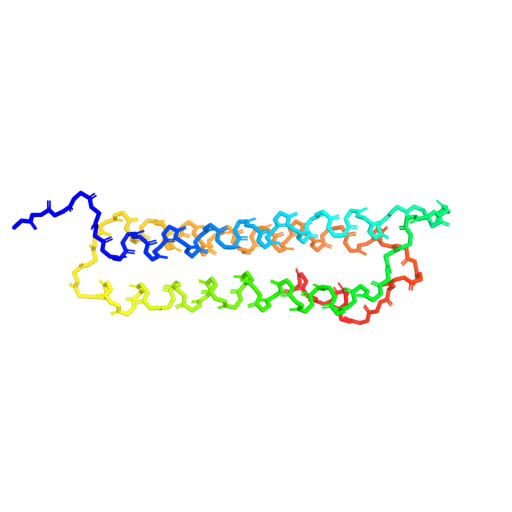2.431 1.00 92.75 88 GLY A O 1
ATOM 680 N N . ILE A 1 89 ? -10.440 -5.010 2.298 1.00 96.19 89 ILE A N 1
ATOM 681 C CA . ILE A 1 89 ? -10.794 -5.159 0.875 1.00 96.19 89 ILE A CA 1
ATOM 682 C C . ILE A 1 89 ? -9.809 -4.395 -0.020 1.00 96.19 89 ILE A C 1
ATOM 684 O O . ILE A 1 89 ? -9.382 -4.903 -1.057 1.00 96.19 89 ILE A O 1
ATOM 688 N N . LEU A 1 90 ? -9.431 -3.179 0.381 1.00 95.62 90 LEU A N 1
ATOM 689 C CA . LEU A 1 90 ? -8.558 -2.288 -0.380 1.00 95.62 90 LEU A CA 1
ATOM 690 C C . LEU A 1 90 ? -7.196 -2.929 -0.652 1.00 95.62 90 LEU A C 1
ATOM 692 O O . LEU A 1 90 ? -6.694 -2.845 -1.771 1.00 95.62 90 LEU A O 1
ATOM 696 N N . MET A 1 91 ? -6.609 -3.569 0.361 1.00 93.75 91 MET A N 1
ATOM 697 C CA . MET A 1 91 ? -5.264 -4.126 0.252 1.00 93.75 91 MET A CA 1
ATOM 698 C C . MET A 1 91 ? -5.180 -5.283 -0.764 1.00 93.75 91 MET A C 1
ATOM 700 O O . MET A 1 91 ? -4.388 -5.163 -1.701 1.00 93.75 91 MET A O 1
ATOM 704 N N . PRO A 1 92 ? -6.017 -6.340 -0.693 1.00 94.38 92 PRO A N 1
ATOM 705 C CA . PRO A 1 92 ? -6.041 -7.384 -1.718 1.00 94.38 92 PRO A CA 1
ATOM 706 C C . PRO A 1 92 ? -6.320 -6.856 -3.127 1.00 94.38 92 PRO A C 1
ATOM 708 O O . PRO A 1 92 ? -5.676 -7.297 -4.073 1.00 94.38 92 PRO A O 1
ATOM 711 N N . LEU A 1 93 ? -7.237 -5.893 -3.284 1.00 95.38 93 LEU A N 1
ATOM 712 C CA . LEU A 1 93 ? -7.533 -5.305 -4.596 1.00 95.38 93 LEU A CA 1
ATOM 713 C C . LEU A 1 93 ? -6.330 -4.553 -5.175 1.00 95.38 93 LEU A C 1
ATOM 715 O O . LEU A 1 93 ? -6.034 -4.688 -6.362 1.00 95.38 93 LEU A O 1
ATOM 719 N N . GLY A 1 94 ? -5.629 -3.778 -4.345 1.00 93.81 94 GLY A N 1
ATOM 720 C CA . GLY A 1 94 ? -4.423 -3.065 -4.754 1.00 93.81 94 GLY A CA 1
ATOM 721 C C . GLY A 1 94 ? -3.298 -4.010 -5.168 1.00 93.81 94 GLY A C 1
ATOM 722 O O . GLY A 1 94 ? -2.675 -3.791 -6.205 1.00 93.81 94 GLY A O 1
ATOM 723 N N . MET A 1 95 ? -3.075 -5.081 -4.400 1.00 93.94 95 MET A N 1
ATOM 724 C CA . MET A 1 95 ? -2.068 -6.100 -4.725 1.00 93.94 95 MET A CA 1
ATOM 725 C C . MET A 1 95 ? -2.441 -6.875 -5.991 1.00 93.94 95 MET A C 1
ATOM 727 O O . MET A 1 95 ? -1.611 -7.024 -6.882 1.00 93.94 95 MET A O 1
ATOM 731 N N . PHE A 1 96 ? -3.712 -7.264 -6.141 1.00 94.25 96 PHE A N 1
ATOM 732 C CA . PHE A 1 96 ? -4.201 -7.915 -7.356 1.00 94.25 96 PHE A CA 1
ATOM 733 C C . PHE A 1 96 ? -3.988 -7.046 -8.597 1.00 94.25 96 PHE A C 1
ATOM 735 O O . PHE A 1 96 ? -3.522 -7.532 -9.620 1.00 94.25 96 PHE A O 1
ATOM 742 N N . TYR A 1 97 ? -4.291 -5.749 -8.528 1.00 93.00 97 TYR A N 1
ATOM 743 C CA . TYR A 1 97 ? -4.042 -4.866 -9.665 1.00 93.00 97 TYR A CA 1
ATOM 744 C C . TYR A 1 97 ? -2.540 -4.720 -9.947 1.00 93.00 97 TYR A C 1
ATOM 746 O O . TYR A 1 97 ? -2.117 -4.765 -11.101 1.00 93.00 97 TYR A O 1
ATOM 754 N N . ALA A 1 98 ? -1.712 -4.624 -8.907 1.00 91.88 98 ALA A N 1
ATOM 755 C CA . ALA A 1 98 ? -0.267 -4.569 -9.066 1.00 91.88 98 ALA A CA 1
ATOM 756 C C . ALA A 1 98 ? 0.340 -5.830 -9.690 1.00 91.88 98 ALA A C 1
ATOM 758 O O . ALA A 1 98 ? 1.252 -5.718 -10.507 1.00 91.88 98 ALA A O 1
ATOM 759 N N . SER A 1 99 ? -0.178 -7.017 -9.369 1.00 90.56 99 SER A N 1
ATOM 760 C CA . SER A 1 99 ? 0.300 -8.267 -9.967 1.00 90.56 99 SER A CA 1
ATOM 761 C C . SER A 1 99 ? 0.037 -8.325 -11.473 1.00 90.56 99 SER A C 1
ATOM 763 O O . SER A 1 99 ? 0.792 -8.954 -12.206 1.00 90.56 99 SER A O 1
ATOM 765 N N . THR A 1 100 ? -0.960 -7.596 -11.988 1.00 91.06 100 THR A N 1
ATOM 766 C CA . THR A 1 100 ? -1.153 -7.489 -13.444 1.00 91.06 100 THR A CA 1
ATOM 767 C C . THR A 1 100 ? -0.034 -6.702 -14.135 1.00 91.06 100 THR A C 1
ATOM 769 O O . THR A 1 100 ? 0.289 -6.989 -15.289 1.00 91.06 100 THR A O 1
ATOM 772 N N . LEU A 1 101 ? 0.595 -5.752 -13.430 1.00 89.44 101 LEU A N 1
ATOM 773 C CA . LEU A 1 101 ? 1.678 -4.918 -13.956 1.00 89.44 101 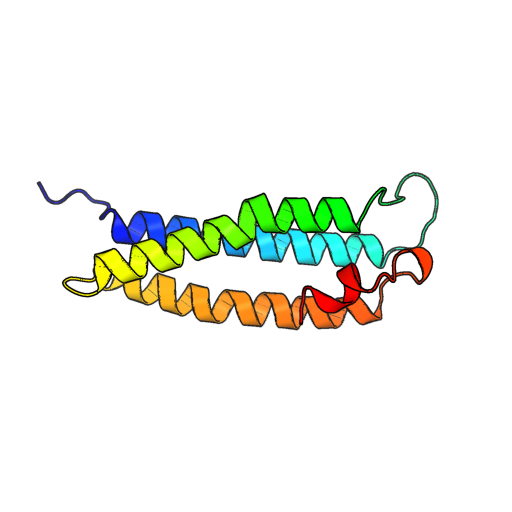LEU A CA 1
ATOM 774 C C . LEU A 1 101 ? 3.021 -5.657 -13.997 1.00 89.44 101 LEU A C 1
ATOM 776 O O . LEU A 1 101 ? 3.874 -5.295 -14.805 1.00 89.44 101 LEU A O 1
ATOM 780 N N . THR A 1 102 ? 3.214 -6.709 -13.192 1.00 86.31 102 THR A N 1
ATOM 781 C CA . THR A 1 102 ? 4.501 -7.424 -13.139 1.00 86.31 102 THR A CA 1
ATOM 782 C C . THR A 1 102 ? 4.854 -8.148 -14.437 1.00 86.31 102 THR A C 1
ATOM 784 O O . THR A 1 102 ? 6.032 -8.346 -14.738 1.00 86.31 102 THR A O 1
ATOM 787 N N . ASN A 1 103 ? 3.852 -8.470 -15.258 1.00 84.12 103 ASN A N 1
ATOM 788 C CA . ASN A 1 103 ? 4.047 -9.086 -16.570 1.00 84.12 103 ASN A CA 1
ATOM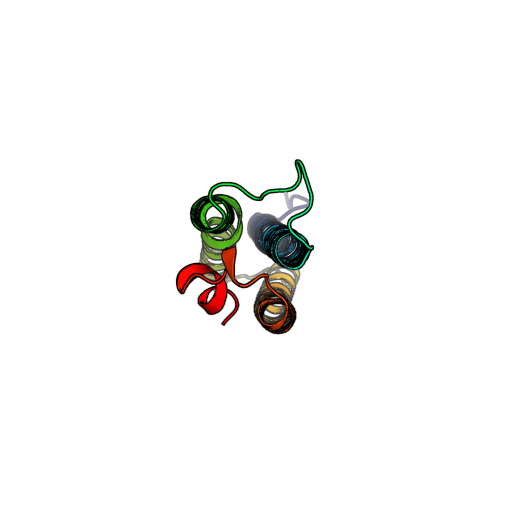 789 C C . ASN A 1 103 ? 4.765 -8.169 -17.573 1.00 84.12 103 ASN A C 1
ATOM 791 O O . ASN A 1 103 ? 5.392 -8.675 -18.499 1.00 84.12 103 ASN A O 1
ATOM 795 N N . ASN A 1 104 ? 4.696 -6.848 -17.375 1.00 84.88 104 ASN A N 1
ATOM 796 C CA . ASN A 1 104 ? 5.211 -5.839 -18.306 1.00 84.88 104 ASN A CA 1
ATOM 797 C C . ASN A 1 104 ? 6.542 -5.211 -17.857 1.00 84.88 104 ASN A C 1
ATOM 799 O O . ASN A 1 104 ? 7.009 -4.259 -18.479 1.00 84.88 104 ASN A O 1
ATOM 803 N N . ILE A 1 105 ? 7.143 -5.713 -16.775 1.00 87.94 105 ILE A N 1
ATOM 804 C CA . ILE A 1 105 ? 8.425 -5.218 -16.260 1.00 87.94 105 ILE A CA 1
ATOM 805 C C . ILE A 1 105 ? 9.556 -5.573 -17.234 1.00 87.94 105 ILE A C 1
ATOM 807 O O . ILE A 1 105 ? 9.581 -6.675 -17.785 1.00 87.94 105 ILE A O 1
ATOM 811 N N . ASN A 1 106 ? 10.516 -4.660 -17.398 1.00 83.75 106 ASN A N 1
ATOM 812 C CA . ASN A 1 106 ? 11.734 -4.909 -18.164 1.00 83.75 106 ASN A CA 1
ATOM 813 C C . ASN A 1 106 ? 12.533 -6.097 -17.586 1.00 83.75 106 ASN A C 1
ATOM 815 O O . ASN A 1 106 ? 12.676 -6.220 -16.368 1.00 83.75 106 ASN A O 1
ATOM 819 N N . GLU A 1 107 ? 13.084 -6.955 -18.448 1.00 82.12 107 GLU A N 1
ATOM 820 C CA . GLU A 1 107 ? 13.857 -8.136 -18.043 1.00 82.12 107 GLU A CA 1
ATOM 821 C C . GLU A 1 107 ? 15.026 -7.803 -17.106 1.00 82.12 107 GLU A C 1
ATOM 823 O O . GLU A 1 107 ? 15.314 -8.583 -16.201 1.00 82.12 107 GLU A O 1
ATOM 828 N N . GLU A 1 108 ? 15.638 -6.624 -17.248 1.00 81.81 108 GLU A N 1
ATOM 829 C CA . GLU A 1 108 ? 16.755 -6.184 -16.400 1.00 81.81 108 GLU A CA 1
ATOM 830 C C . GLU A 1 108 ? 16.361 -6.003 -14.921 1.00 81.81 108 GLU A C 1
ATOM 832 O O . GLU A 1 108 ? 17.185 -6.179 -14.026 1.00 81.81 108 GLU A O 1
ATOM 837 N N . TYR A 1 109 ? 15.084 -5.724 -14.641 1.00 82.69 109 TYR A N 1
ATOM 838 C CA . TYR A 1 109 ? 14.550 -5.566 -13.283 1.00 82.69 109 TYR A CA 1
ATOM 839 C C . TYR A 1 109 ? 13.825 -6.808 -12.764 1.00 82.69 109 TYR A C 1
ATOM 841 O O . TYR A 1 109 ? 13.219 -6.777 -11.690 1.00 82.69 109 TYR A O 1
ATOM 849 N N . ARG A 1 110 ? 13.840 -7.911 -13.514 1.00 81.12 110 ARG A N 1
ATOM 850 C CA . ARG A 1 110 ? 13.061 -9.107 -13.197 1.00 81.12 110 ARG A CA 1
ATOM 851 C C . ARG A 1 110 ? 13.768 -9.958 -12.134 1.00 81.12 110 ARG A C 1
ATOM 853 O O . ARG A 1 110 ? 14.312 -11.019 -12.428 1.00 81.12 110 ARG A O 1
ATOM 860 N N . SER A 1 111 ? 13.747 -9.499 -10.883 1.00 83.06 111 SER A N 1
ATOM 861 C CA . SER A 1 111 ? 14.198 -10.284 -9.727 1.00 83.06 111 SER A CA 1
ATOM 862 C C . SER A 1 111 ? 13.054 -11.091 -9.104 1.00 83.06 111 SER A C 1
ATOM 864 O O . SER A 1 111 ? 11.871 -10.763 -9.253 1.00 83.06 111 SER A O 1
ATOM 866 N N . PHE A 1 112 ? 13.407 -12.154 -8.374 1.00 78.69 112 PHE A N 1
ATOM 867 C CA . PHE A 1 112 ? 12.434 -12.964 -7.637 1.00 78.69 112 PHE A CA 1
ATOM 868 C C . PHE A 1 112 ? 11.648 -12.131 -6.614 1.00 78.69 112 PHE A C 1
ATOM 870 O O . PHE A 1 112 ? 10.438 -12.320 -6.475 1.00 78.69 112 PHE A O 1
ATOM 877 N N . GLU A 1 113 ? 12.301 -11.184 -5.928 1.00 81.62 113 GLU A N 1
ATOM 878 C CA . GLU A 1 113 ? 11.619 -10.346 -4.936 1.00 81.62 113 GLU A CA 1
ATOM 879 C C . GLU A 1 113 ? 10.554 -9.467 -5.599 1.00 81.62 113 GLU A C 1
ATOM 881 O O . GLU A 1 113 ? 9.408 -9.429 -5.156 1.00 81.62 113 GLU A O 1
ATOM 886 N N . ILE A 1 114 ? 10.910 -8.814 -6.706 1.00 82.75 114 ILE A N 1
ATOM 887 C CA . ILE A 1 114 ? 10.052 -7.849 -7.404 1.00 82.75 114 ILE A CA 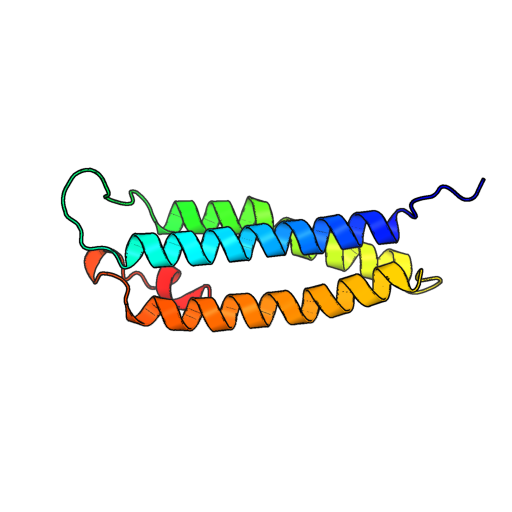1
ATOM 888 C C . ILE A 1 114 ? 8.804 -8.521 -7.985 1.00 82.75 114 ILE A C 1
ATOM 890 O O . ILE A 1 114 ? 7.728 -7.922 -7.980 1.00 82.75 114 ILE A O 1
ATOM 894 N N . LEU A 1 115 ? 8.924 -9.763 -8.454 1.00 83.94 115 LEU A N 1
ATOM 895 C CA . LEU A 1 115 ? 7.807 -10.525 -9.017 1.00 83.94 115 LEU A CA 1
ATOM 896 C C . LEU A 1 115 ? 6.842 -11.074 -7.957 1.00 83.94 115 LEU A C 1
ATOM 898 O O . LEU A 1 115 ? 5.664 -11.247 -8.259 1.00 83.94 115 LEU A O 1
ATOM 902 N N . THR A 1 116 ? 7.327 -11.356 -6.744 1.00 82.25 116 THR A N 1
ATOM 903 C CA . THR A 1 116 ? 6.557 -12.103 -5.731 1.00 82.25 116 THR A CA 1
ATOM 904 C C . THR A 1 116 ? 5.789 -11.198 -4.771 1.00 82.25 116 THR A C 1
ATOM 906 O O . THR A 1 116 ? 4.749 -11.587 -4.263 1.00 82.25 116 THR A O 1
ATOM 909 N N . ILE A 1 117 ? 6.257 -9.974 -4.530 1.00 83.56 117 ILE A N 1
ATOM 910 C CA . ILE A 1 117 ? 5.657 -9.059 -3.541 1.00 83.56 117 ILE A CA 1
ATOM 911 C C . ILE A 1 117 ? 4.167 -8.708 -3.764 1.00 83.56 117 ILE A C 1
ATOM 913 O O . ILE A 1 117 ? 3.468 -8.545 -2.765 1.00 83.56 117 ILE A O 1
ATOM 917 N N . PRO A 1 118 ? 3.638 -8.574 -4.997 1.00 76.44 118 PRO A N 1
ATOM 918 C CA . PRO A 1 118 ? 2.226 -8.268 -5.211 1.00 76.44 118 PRO A CA 1
ATOM 919 C C . PRO A 1 118 ? 1.334 -9.526 -5.281 1.00 76.44 118 PRO A C 1
ATOM 921 O O . PRO A 1 118 ? 0.182 -9.414 -5.705 1.00 76.44 118 PRO A O 1
ATOM 924 N N . ILE A 1 119 ? 1.853 -10.707 -4.908 1.00 67.19 119 ILE A N 1
ATOM 925 C CA . ILE A 1 119 ? 1.165 -12.014 -4.890 1.00 67.19 119 ILE A CA 1
ATOM 926 C C . ILE A 1 119 ? 0.859 -12.409 -3.443 1.00 67.19 119 ILE A C 1
ATOM 928 O O . ILE A 1 119 ? -0.302 -12.800 -3.186 1.00 67.19 119 ILE A O 1
#